Protein AF-A0A6A5HJ31-F1 (afdb_monomer)

Solvent-accessible surface area (backbone atoms only — not comparable to full-atom values): 9145 Å² total; per-residue (Å²): 82,32,76,44,70,88,80,77,81,79,83,75,89,69,89,82,66,96,80,71,85,82,80,77,94,71,79,88,74,80,75,82,66,97,66,81,89,61,63,50,60,35,36,84,52,25,8,40,51,69,77,92,87,81,83,90,82,59,94,88,67,82,64,90,85,68,75,84,78,81,53,60,81,65,69,87,52,69,67,57,50,50,50,40,38,49,33,43,71,75,43,49,56,74,48,63,43,22,51,53,64,69,37,84,44,73,66,35,72,68,55,47,52,38,68,43,40,61,80,90,61,29,61,69,69,50,44,40,67,74,74,73,61,56,85,70,84,111

Nearest PDB structures (foldseek):
  5ujc-assembly1_A  TM=8.466E-01  e=7.171E-15  Caenorhabditis elegans
  3sc0-assembly1_A  TM=8.524E-01  e=9.989E-05  Homo sapiens

Foldseek 3Di:
DDKDDPPDPPPPDDDDDPPPPPPPPDDPPPPPPPQDQGMDDQDLAFGRQDDDDDDDDDPPDDDPPDDDDDDDDLDDDPVLRVVLSCCCRPPCLVVPSRCRSNHPDHDDPLVSNLVSDDVVCNVVSCVCVVVVNCPDDD

Structure (mmCIF, N/CA/C/O backbone):
data_AF-A0A6A5HJ31-F1
#
_entry.id   AF-A0A6A5HJ31-F1
#
loop_
_atom_site.group_PDB
_atom_site.id
_atom_site.type_symbol
_atom_site.label_atom_id
_atom_site.label_alt_id
_atom_site.label_comp_id
_atom_site.label_asym_id
_atom_site.label_entity_id
_atom_site.label_seq_id
_atom_site.pdbx_PDB_ins_code
_atom_site.Cartn_x
_atom_site.Cartn_y
_atom_site.Cartn_z
_atom_site.occupancy
_atom_site.B_iso_or_equiv
_atom_site.auth_seq_id
_atom_site.auth_comp_id
_atom_site.auth_asym_id
_atom_site.auth_atom_id
_atom_site.pdbx_PDB_model_num
ATOM 1 N N . MET A 1 1 ? -3.214 -3.152 12.308 1.00 57.38 1 MET A N 1
ATOM 2 C CA . MET A 1 1 ? -2.700 -2.448 11.119 1.00 57.38 1 MET A CA 1
ATOM 3 C C . MET A 1 1 ? -2.611 -0.976 11.456 1.00 57.38 1 MET A C 1
ATOM 5 O O . MET A 1 1 ? -3.633 -0.408 11.806 1.00 57.38 1 MET A O 1
ATOM 9 N N . GLN A 1 2 ? -1.418 -0.390 11.451 1.00 58.31 2 GLN A N 1
ATOM 10 C CA . GLN A 1 2 ? -1.252 1.018 11.815 1.00 58.31 2 GLN A CA 1
ATOM 11 C C . GLN A 1 2 ? -1.500 1.895 10.588 1.00 58.31 2 GLN A C 1
ATOM 13 O O . GLN A 1 2 ? -1.008 1.573 9.508 1.00 58.31 2 GLN A O 1
ATOM 18 N N . PHE A 1 3 ? -2.252 2.981 10.761 1.00 61.56 3 PHE A N 1
ATOM 19 C CA . PHE A 1 3 ? -2.519 3.977 9.727 1.00 61.56 3 PHE A CA 1
ATOM 20 C C . PHE A 1 3 ? -1.764 5.260 10.067 1.00 61.56 3 PHE A C 1
ATOM 22 O O . PHE A 1 3 ? -1.890 5.772 11.177 1.00 61.56 3 PHE A O 1
ATOM 29 N N 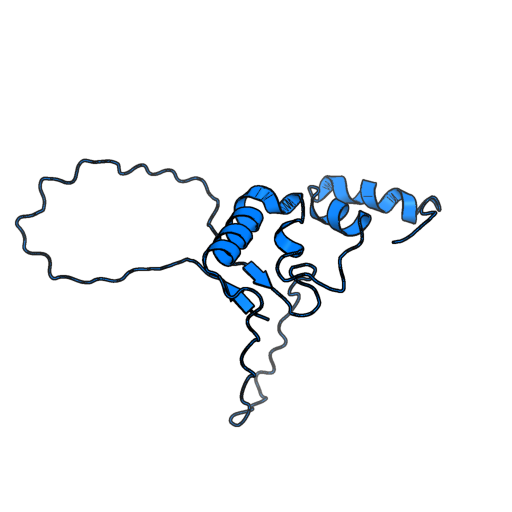. PHE A 1 4 ? -1.015 5.797 9.108 1.00 59.22 4 PHE A N 1
ATOM 30 C CA . PHE A 1 4 ? -0.330 7.077 9.240 1.00 59.22 4 PHE A CA 1
ATOM 31 C C . PHE A 1 4 ? -0.934 8.080 8.273 1.00 59.22 4 PHE A C 1
ATOM 33 O O . PHE A 1 4 ? -1.018 7.811 7.077 1.00 59.22 4 PHE A O 1
ATOM 40 N N . ASN A 1 5 ? -1.329 9.247 8.772 1.00 49.66 5 ASN A N 1
ATOM 41 C CA . ASN A 1 5 ? -1.793 10.351 7.945 1.00 49.66 5 ASN A CA 1
ATOM 42 C C . ASN A 1 5 ? -1.213 11.655 8.501 1.00 49.66 5 ASN A C 1
ATOM 44 O O . ASN A 1 5 ? -1.524 12.032 9.626 1.00 49.66 5 ASN A O 1
ATOM 48 N N . LEU A 1 6 ? -0.364 12.333 7.724 1.00 42.31 6 LEU A N 1
ATOM 49 C CA . LEU A 1 6 ? 0.221 13.632 8.087 1.00 42.31 6 LEU A CA 1
ATOM 50 C C . LEU A 1 6 ? -0.602 14.816 7.552 1.00 42.31 6 LEU A C 1
ATOM 52 O O . LEU A 1 6 ? -0.077 15.910 7.363 1.00 42.31 6 LEU A O 1
ATOM 56 N N . CYS A 1 7 ? -1.902 14.639 7.300 1.00 36.09 7 CYS A N 1
ATOM 57 C CA . CYS A 1 7 ? -2.778 15.762 6.972 1.00 36.09 7 CYS A CA 1
ATOM 58 C C . CYS A 1 7 ? -3.236 16.477 8.254 1.00 36.09 7 CYS A C 1
ATOM 60 O O . CYS A 1 7 ? -4.385 16.374 8.679 1.00 36.09 7 CYS A O 1
ATOM 62 N N . SER A 1 8 ? -2.325 17.208 8.894 1.00 35.34 8 SER A N 1
ATOM 63 C CA . SER A 1 8 ? -2.661 18.139 9.968 1.00 35.34 8 SER A CA 1
ATOM 64 C C . SER A 1 8 ? -3.349 19.377 9.378 1.00 35.34 8 SER A C 1
ATOM 66 O O . SER A 1 8 ? -2.711 20.335 8.947 1.00 35.34 8 SER A O 1
ATOM 68 N N . ARG A 1 9 ? -4.688 19.392 9.383 1.00 39.03 9 ARG A N 1
ATOM 69 C CA . ARG A 1 9 ? -5.439 20.657 9.402 1.00 39.03 9 ARG A CA 1
ATOM 70 C C . ARG A 1 9 ? -5.283 21.259 10.797 1.00 39.03 9 ARG A C 1
ATOM 72 O O . ARG A 1 9 ? -6.044 20.928 11.700 1.00 39.03 9 ARG A O 1
ATOM 79 N N . SER A 1 10 ? -4.303 22.135 10.990 1.00 31.42 10 SER A N 1
ATOM 80 C CA . SER A 1 10 ? -4.245 22.987 12.178 1.00 31.42 10 SER A CA 1
ATOM 81 C C . SER A 1 10 ? -5.312 24.083 12.068 1.00 31.42 10 SER A C 1
ATOM 83 O O . SER A 1 10 ? -5.084 25.177 11.562 1.00 31.42 10 SER A O 1
ATOM 85 N N . SER A 1 11 ? -6.524 23.785 12.533 1.00 38.88 11 SER A N 1
ATOM 86 C CA . SER A 1 11 ? -7.549 24.793 12.809 1.00 38.88 11 SER A CA 1
ATOM 87 C C . SER A 1 11 ? -7.193 25.526 14.103 1.00 38.88 11 SER A C 1
ATOM 89 O O . SER A 1 11 ? -7.640 25.151 15.184 1.00 38.88 11 SER A O 1
ATOM 91 N N . PHE A 1 12 ? -6.363 26.564 13.996 1.00 31.22 12 PHE A N 1
ATOM 92 C CA . PHE A 1 12 ? -6.183 27.544 15.063 1.00 31.22 12 PHE A CA 1
ATOM 93 C C . PHE A 1 12 ? -6.987 28.797 14.696 1.00 31.22 12 PHE A C 1
ATOM 95 O O . PHE A 1 12 ? -6.495 29.707 14.032 1.00 31.22 12 PHE A O 1
ATOM 102 N N . GLN A 1 13 ? -8.265 28.813 15.077 1.00 37.34 13 GLN A N 1
ATOM 103 C CA . GLN A 1 13 ? -9.137 29.972 14.909 1.00 37.34 13 GLN A CA 1
ATOM 104 C C . GLN A 1 13 ? -8.744 31.020 15.968 1.00 37.34 13 GLN A C 1
ATOM 106 O O . GLN A 1 13 ? -9.082 30.876 17.139 1.00 37.34 13 GLN A O 1
ATOM 111 N N . LYS A 1 14 ? -7.998 32.064 15.582 1.00 37.00 14 LYS A N 1
ATOM 112 C CA . LYS A 1 14 ? -7.935 33.320 16.354 1.00 37.00 14 LYS A CA 1
ATOM 113 C C . LYS A 1 14 ? -8.842 34.356 15.684 1.00 37.00 14 LYS A C 1
ATOM 115 O O . LYS A 1 14 ? -8.917 34.362 14.455 1.00 37.00 14 LYS A O 1
ATOM 120 N N . PRO A 1 15 ? -9.531 35.211 16.459 1.00 33.91 15 PRO A N 1
ATOM 121 C CA . PRO A 1 15 ? -10.413 36.231 15.905 1.00 33.91 15 PRO A CA 1
ATOM 122 C C . PRO A 1 15 ? -9.593 37.253 15.109 1.00 33.91 15 PRO A C 1
ATOM 124 O O . PRO A 1 15 ? -8.628 37.818 15.620 1.00 33.91 15 PRO A O 1
ATOM 127 N N . VAL A 1 16 ? -9.964 37.450 13.843 1.00 42.91 16 VAL A N 1
ATOM 128 C CA . VAL A 1 16 ? -9.347 38.421 12.932 1.00 42.91 16 VAL A CA 1
ATOM 129 C C . VAL A 1 16 ? -9.987 39.782 13.184 1.00 42.91 16 VAL A C 1
ATOM 131 O O . VAL A 1 16 ? -11.190 39.941 12.992 1.00 42.91 16 VAL A O 1
ATOM 134 N N . THR A 1 17 ? -9.195 40.762 13.613 1.00 41.78 17 THR A N 1
ATOM 135 C CA . THR A 1 17 ? -9.577 42.176 13.596 1.00 41.78 17 THR A CA 1
ATOM 136 C C . THR A 1 17 ? -9.164 42.807 12.263 1.00 41.78 17 THR A C 1
ATOM 138 O O . THR A 1 17 ? -8.151 42.463 11.660 1.00 41.78 17 THR A O 1
ATOM 141 N N . GLU A 1 18 ? -9.990 43.733 11.784 1.00 43.06 18 GLU A N 1
ATOM 142 C CA . GLU A 1 18 ? -10.078 44.244 10.405 1.00 43.06 18 GLU A CA 1
ATOM 143 C C . GLU A 1 18 ? -8.873 45.082 9.909 1.00 43.06 18 GLU A C 1
ATOM 145 O O . GLU A 1 18 ? -8.964 45.774 8.901 1.00 43.06 18 GLU A O 1
ATOM 150 N N . ARG A 1 19 ? -7.718 45.049 10.590 1.00 43.16 19 ARG A N 1
ATOM 151 C CA . ARG A 1 19 ? -6.561 45.918 10.277 1.00 43.16 19 ARG A CA 1
ATOM 152 C C . ARG A 1 19 ? -5.310 45.199 9.762 1.00 43.16 19 ARG A C 1
ATOM 154 O O . ARG A 1 19 ? -4.334 45.867 9.442 1.00 43.16 19 ARG A O 1
ATOM 161 N N . ASP A 1 20 ? -5.359 43.881 9.571 1.00 36.25 20 ASP A N 1
ATOM 162 C CA . ASP A 1 20 ? -4.212 43.092 9.078 1.00 36.25 20 ASP A CA 1
ATOM 163 C C . ASP A 1 20 ? -4.251 42.795 7.560 1.00 36.25 20 ASP A C 1
ATOM 165 O O . ASP A 1 20 ? -3.435 42.036 7.032 1.00 36.25 20 ASP A O 1
ATOM 169 N N . ALA A 1 21 ? -5.177 43.414 6.821 1.00 42.16 21 ALA A N 1
ATOM 170 C CA . ALA A 1 21 ? -5.466 43.094 5.419 1.00 42.16 21 ALA A CA 1
ATOM 171 C C . ALA A 1 21 ? -4.405 43.547 4.385 1.00 42.16 21 ALA A C 1
ATOM 173 O O . ALA A 1 21 ? -4.560 43.255 3.200 1.00 42.16 21 ALA A O 1
ATOM 174 N N . ILE A 1 22 ? -3.325 44.240 4.775 1.00 41.41 22 ILE A N 1
ATOM 175 C CA . ILE A 1 22 ? -2.450 44.940 3.804 1.00 41.41 22 ILE A CA 1
ATOM 176 C C . ILE A 1 22 ? -1.046 44.320 3.628 1.00 41.41 22 ILE A C 1
ATOM 178 O O . ILE A 1 22 ? -0.337 44.679 2.691 1.00 41.41 22 ILE A O 1
ATOM 182 N N . SER A 1 23 ? -0.637 43.308 4.404 1.00 35.81 23 SER A N 1
ATOM 183 C CA . SER A 1 23 ? 0.744 42.780 4.318 1.00 35.81 23 SER A CA 1
ATOM 184 C C . SER A 1 23 ? 0.856 41.259 4.190 1.00 35.81 23 SER A C 1
ATOM 186 O O . SER A 1 23 ? 1.578 40.607 4.940 1.00 35.81 23 SER A O 1
ATOM 188 N N . ARG A 1 24 ? 0.166 40.654 3.212 1.00 35.03 24 ARG A N 1
ATOM 189 C CA . ARG A 1 24 ? 0.470 39.278 2.756 1.00 35.03 24 ARG A CA 1
ATOM 190 C C . ARG A 1 24 ? 0.413 39.116 1.234 1.00 35.03 24 ARG A C 1
ATOM 192 O O . ARG A 1 24 ? -0.090 38.127 0.716 1.00 35.03 24 ARG A O 1
ATOM 199 N N . LYS A 1 25 ? 1.028 40.040 0.491 1.00 36.34 25 LYS A N 1
ATOM 200 C CA . LYS A 1 25 ? 1.623 39.700 -0.815 1.00 36.34 25 LYS A CA 1
ATOM 201 C C . LYS A 1 25 ? 2.960 39.001 -0.569 1.00 36.34 25 LYS A C 1
ATOM 203 O O . LYS A 1 25 ? 3.997 39.640 -0.663 1.00 36.34 25 LYS A O 1
ATOM 208 N N . LYS A 1 26 ? 2.956 37.714 -0.220 1.00 33.12 26 LYS A N 1
ATOM 209 C CA . LYS A 1 26 ? 4.157 36.864 -0.277 1.00 33.12 26 LYS A CA 1
ATOM 210 C C . LYS A 1 26 ? 3.725 35.419 -0.536 1.00 33.12 26 LYS A C 1
ATOM 212 O O . LYS A 1 26 ? 3.271 34.727 0.363 1.00 33.12 26 LYS A O 1
ATOM 217 N N . TYR A 1 27 ? 3.873 35.020 -1.799 1.00 31.59 27 TYR A N 1
ATOM 218 C CA . TYR A 1 27 ? 3.911 33.637 -2.280 1.00 31.59 27 TYR A CA 1
ATOM 219 C C . TYR A 1 27 ? 2.628 32.811 -2.111 1.00 31.59 27 TYR A C 1
ATOM 221 O O . TYR A 1 27 ? 2.612 31.775 -1.456 1.00 31.59 27 TYR A O 1
ATOM 229 N N . PHE A 1 28 ? 1.573 33.193 -2.834 1.00 33.91 28 PHE A N 1
ATOM 230 C CA . PHE A 1 28 ? 0.605 32.208 -3.323 1.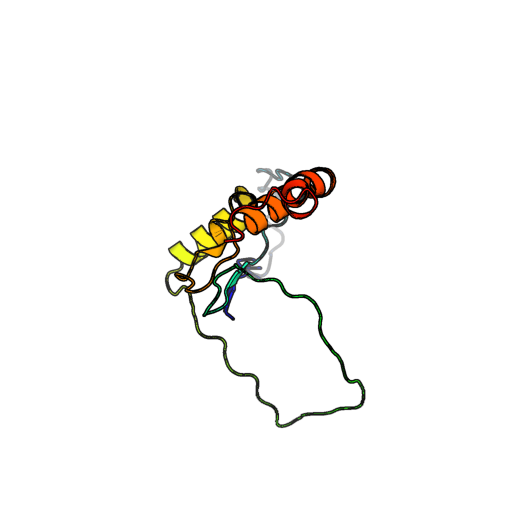00 33.91 28 PHE A CA 1
ATOM 231 C C . PHE A 1 28 ? 1.248 31.471 -4.508 1.00 33.91 28 PHE A C 1
ATOM 233 O O . PHE A 1 28 ? 0.918 31.702 -5.669 1.00 33.91 28 PHE A O 1
ATOM 240 N N . PHE A 1 29 ? 2.257 30.643 -4.221 1.00 30.64 29 PHE A N 1
ATOM 241 C CA . PHE A 1 29 ? 2.735 29.655 -5.179 1.00 30.64 29 PHE A CA 1
ATOM 242 C C . PHE A 1 29 ? 1.643 28.588 -5.247 1.00 30.64 29 PHE A C 1
ATOM 244 O O . PHE A 1 29 ? 1.623 27.626 -4.482 1.00 30.64 29 PHE A O 1
ATOM 251 N N . LEU A 1 30 ? 0.681 28.815 -6.138 1.00 33.69 30 LEU A N 1
ATOM 252 C CA . LEU A 1 30 ? -0.276 27.821 -6.593 1.00 33.69 30 LEU A CA 1
ATOM 253 C C . LEU A 1 30 ? 0.499 26.775 -7.404 1.00 33.69 30 LEU A C 1
ATOM 255 O O . LEU A 1 30 ? 0.380 26.689 -8.622 1.00 33.69 30 LEU A O 1
ATOM 259 N N . LEU A 1 31 ? 1.348 25.997 -6.731 1.00 38.09 31 LEU A N 1
ATOM 260 C CA . LEU A 1 31 ? 1.964 24.821 -7.317 1.00 38.09 31 LEU A CA 1
ATOM 261 C C . LEU A 1 31 ? 0.939 23.689 -7.225 1.00 38.09 31 LEU A C 1
ATOM 263 O O . LEU A 1 31 ? 0.985 22.806 -6.373 1.00 38.09 31 LEU A O 1
ATOM 267 N N . PHE A 1 32 ? -0.047 23.783 -8.109 1.00 39.03 32 PHE A N 1
ATOM 268 C CA . PHE A 1 32 ? -1.060 22.779 -8.393 1.00 39.03 32 PHE A CA 1
ATOM 269 C C . PHE A 1 32 ? -0.402 21.590 -9.121 1.00 39.03 32 PHE A C 1
ATOM 271 O O . PHE A 1 32 ? -0.750 21.269 -10.252 1.00 39.03 32 PHE A O 1
ATOM 278 N N . PHE A 1 33 ? 0.593 20.938 -8.507 1.00 45.94 33 PHE A N 1
ATOM 279 C CA . PHE A 1 33 ? 1.006 19.604 -8.941 1.00 45.94 33 PHE A CA 1
ATOM 280 C C . PHE A 1 33 ? 0.056 18.598 -8.293 1.00 45.94 33 PHE A C 1
ATOM 282 O O . PHE A 1 33 ? -0.011 18.463 -7.074 1.00 45.94 33 PHE A O 1
ATOM 289 N N . LEU A 1 34 ? -0.712 17.919 -9.143 1.00 52.88 34 LEU A N 1
ATOM 290 C CA . LEU A 1 34 ? -1.791 16.967 -8.861 1.00 52.88 34 LEU A CA 1
ATOM 291 C C . LEU A 1 34 ? -1.331 15.677 -8.148 1.00 52.88 34 LEU A C 1
ATOM 293 O O . LEU A 1 34 ? -1.714 14.576 -8.539 1.00 52.88 34 LEU A O 1
ATOM 297 N N . ARG A 1 35 ? -0.509 15.759 -7.098 1.00 62.84 35 ARG A N 1
ATOM 298 C CA . ARG A 1 35 ? -0.179 14.596 -6.270 1.00 62.84 35 ARG A CA 1
ATOM 299 C C . ARG A 1 35 ? -0.347 14.941 -4.802 1.00 62.84 35 ARG A C 1
ATOM 301 O O . ARG A 1 35 ? 0.499 15.584 -4.192 1.00 62.84 35 ARG A O 1
ATOM 308 N N . LYS A 1 36 ? -1.491 14.530 -4.249 1.00 84.00 36 LYS A N 1
ATOM 309 C CA . LYS A 1 36 ? -1.751 14.634 -2.813 1.00 84.00 36 LYS A CA 1
ATOM 310 C C . LYS A 1 36 ? -0.757 13.747 -2.072 1.00 84.00 36 LYS A C 1
ATOM 312 O O . LYS A 1 36 ? -0.555 12.601 -2.464 1.00 84.00 36 LYS A O 1
ATOM 317 N N . PHE A 1 37 ? -0.186 14.279 -0.999 1.00 89.12 37 PHE A N 1
ATOM 318 C CA . PHE A 1 37 ? 0.555 13.481 -0.035 1.00 89.12 37 PHE A CA 1
ATOM 319 C C . PHE A 1 37 ? -0.450 12.624 0.740 1.00 89.12 37 PHE A C 1
ATOM 321 O O . PHE A 1 37 ? -1.306 13.159 1.447 1.00 89.12 37 PHE A O 1
ATOM 328 N N . ILE A 1 38 ? -0.406 11.309 0.538 1.00 93.44 38 ILE A N 1
ATOM 329 C CA . ILE A 1 38 ? -1.368 10.363 1.108 1.00 93.44 38 ILE A CA 1
ATOM 330 C C . ILE A 1 38 ? -0.753 9.551 2.244 1.00 93.44 38 ILE A C 1
ATOM 332 O O . ILE A 1 38 ? 0.464 9.373 2.333 1.00 93.44 38 ILE A O 1
ATOM 336 N N . GLY A 1 39 ? -1.633 9.065 3.117 1.00 93.25 39 GLY A N 1
ATOM 337 C CA . GLY A 1 39 ? -1.264 8.192 4.217 1.00 93.25 39 GLY A CA 1
ATOM 338 C C . GLY A 1 39 ? -0.816 6.805 3.763 1.00 93.25 39 GLY A C 1
ATOM 339 O O . GLY A 1 39 ? -1.196 6.328 2.693 1.00 93.25 39 GLY A O 1
ATOM 340 N N . LEU A 1 40 ? -0.036 6.150 4.616 1.00 93.81 40 LEU A N 1
ATOM 341 C CA . LEU A 1 40 ? 0.438 4.779 4.448 1.00 93.81 40 LEU A CA 1
ATOM 342 C C . LEU A 1 40 ? -0.096 3.935 5.596 1.00 93.81 40 LEU A C 1
ATOM 344 O O . LEU A 1 40 ? -0.270 4.416 6.715 1.00 93.81 40 LEU A O 1
ATOM 348 N N . SER A 1 41 ? -0.356 2.664 5.326 1.00 95.06 41 SER A N 1
ATOM 349 C CA . SER A 1 41 ? -0.760 1.727 6.359 1.00 95.06 41 SER A CA 1
ATOM 35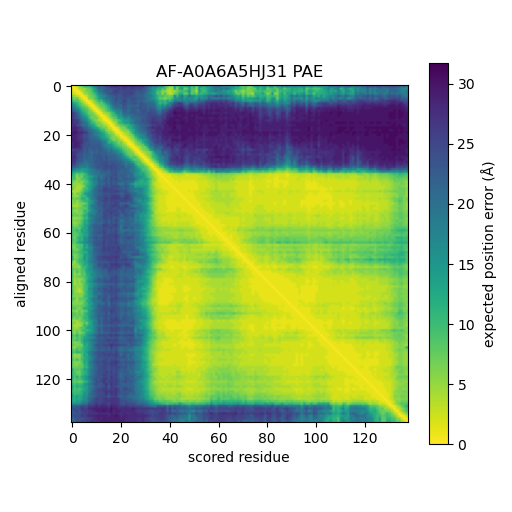0 C C . SER A 1 41 ? 0.134 0.494 6.356 1.00 95.06 41 SER A C 1
ATOM 352 O O . SER A 1 41 ? 0.439 -0.042 5.293 1.00 95.06 41 SER A O 1
ATOM 354 N N . LEU A 1 42 ? 0.546 0.053 7.544 1.00 94.62 42 LEU A N 1
ATOM 355 C CA . LEU A 1 42 ? 1.473 -1.063 7.727 1.00 94.62 42 LEU A CA 1
ATOM 356 C C . LEU A 1 42 ? 0.797 -2.213 8.487 1.00 94.62 42 LEU A C 1
ATOM 358 O O . LEU A 1 42 ? 0.057 -2.017 9.460 1.00 94.62 42 LEU A O 1
ATOM 362 N N . HIS A 1 43 ? 1.050 -3.435 8.031 1.00 94.12 43 HIS A N 1
ATOM 363 C CA . HIS A 1 43 ? 0.592 -4.674 8.642 1.00 94.12 43 HIS A CA 1
ATOM 364 C C . HIS A 1 43 ? 1.697 -5.269 9.528 1.00 94.12 43 HIS A C 1
ATOM 366 O O . HIS A 1 43 ? 2.838 -5.343 9.084 1.00 94.12 43 HIS A O 1
ATOM 372 N N . PRO A 1 44 ? 1.396 -5.771 10.739 1.00 91.81 44 PRO A N 1
ATOM 373 C CA . PRO A 1 44 ? 2.423 -6.271 11.664 1.00 91.81 44 PRO A CA 1
ATOM 374 C C . PRO A 1 44 ? 3.230 -7.469 11.132 1.00 91.81 44 PRO A C 1
ATOM 376 O O . PRO A 1 44 ? 4.343 -7.697 11.578 1.00 91.81 44 PRO A O 1
ATOM 379 N N . VAL A 1 45 ? 2.672 -8.238 10.192 1.00 93.94 45 VAL A N 1
ATOM 380 C CA . VAL A 1 45 ? 3.346 -9.395 9.563 1.00 93.94 45 VAL A CA 1
ATOM 381 C C . VAL A 1 45 ? 3.955 -9.046 8.201 1.00 93.94 45 VAL A C 1
ATOM 383 O O . VAL A 1 45 ? 5.006 -9.566 7.839 1.00 93.94 45 VAL A O 1
ATOM 386 N N . TYR A 1 46 ? 3.288 -8.176 7.437 1.00 95.00 46 TYR A N 1
ATOM 387 C CA . TYR A 1 46 ? 3.587 -7.960 6.016 1.00 95.00 46 TYR A CA 1
ATOM 388 C C . TYR A 1 46 ? 4.196 -6.585 5.738 1.00 95.00 46 TYR A C 1
ATOM 390 O O . TYR A 1 46 ? 4.569 -6.313 4.604 1.00 95.00 46 TYR A O 1
ATOM 398 N N . GLY A 1 47 ? 4.291 -5.690 6.727 1.00 95.25 47 GLY A N 1
ATOM 399 C CA . GLY A 1 47 ? 4.707 -4.311 6.477 1.00 95.25 47 GLY A CA 1
ATOM 400 C C . GLY A 1 47 ? 3.741 -3.689 5.473 1.00 95.25 47 GLY A C 1
ATOM 401 O O . GLY A 1 47 ? 2.534 -3.746 5.687 1.00 95.25 47 GLY A O 1
ATOM 402 N N . GLY A 1 48 ? 4.235 -3.167 4.352 1.00 95.38 48 GLY A N 1
ATOM 403 C CA . GLY A 1 48 ? 3.421 -2.704 3.219 1.00 95.38 48 GLY A CA 1
ATOM 404 C C . GLY A 1 48 ? 3.216 -3.735 2.098 1.00 95.38 48 GLY A C 1
ATOM 405 O O . GLY A 1 48 ? 2.713 -3.380 1.029 1.00 95.38 48 GLY A O 1
ATOM 406 N N . HIS A 1 49 ? 3.603 -5.001 2.285 1.00 97.00 49 HIS A N 1
ATOM 407 C CA . HIS A 1 49 ? 3.416 -6.100 1.318 1.00 97.00 49 HIS A CA 1
ATOM 408 C C . HIS A 1 49 ? 1.994 -6.675 1.361 1.00 97.00 49 HIS A C 1
ATOM 410 O O 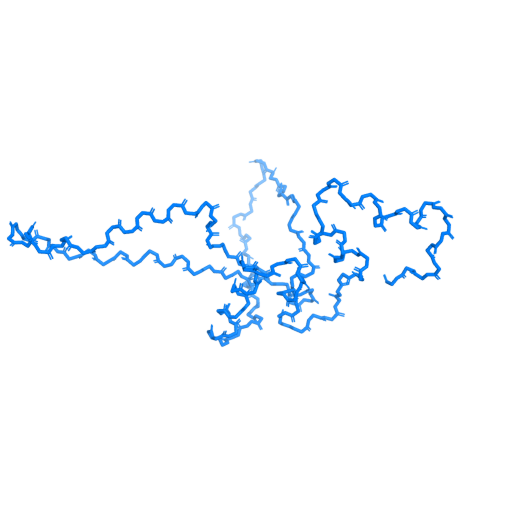. HIS A 1 49 ? 1.777 -7.869 1.547 1.00 97.00 49 HIS A O 1
ATOM 416 N N . PHE A 1 50 ? 0.999 -5.805 1.218 1.00 96.00 50 PHE A N 1
ATOM 417 C CA . PHE A 1 50 ? -0.410 -6.172 1.106 1.00 96.00 50 PHE A CA 1
ATOM 418 C C . PHE A 1 50 ? -1.200 -5.032 0.451 1.00 96.00 50 PHE A C 1
ATOM 420 O O . PHE A 1 50 ? -0.673 -3.947 0.193 1.00 96.00 50 PHE A O 1
ATOM 427 N N . ALA A 1 51 ? -2.472 -5.281 0.158 1.00 94.75 51 ALA A N 1
ATOM 428 C CA . ALA A 1 51 ? -3.398 -4.257 -0.302 1.00 94.75 51 ALA A CA 1
ATOM 429 C C . ALA A 1 51 ? -4.800 -4.549 0.229 1.00 94.75 51 ALA A C 1
ATOM 431 O O . ALA A 1 51 ? -5.226 -5.705 0.266 1.00 94.75 51 ALA A O 1
ATOM 432 N N . PHE A 1 52 ? -5.533 -3.496 0.582 1.00 94.06 52 PHE A N 1
ATOM 433 C CA . PHE A 1 52 ? -6.971 -3.603 0.790 1.00 94.06 52 PHE A CA 1
ATOM 434 C C . PHE A 1 52 ? -7.675 -3.928 -0.523 1.00 94.06 52 PHE A C 1
ATOM 436 O O . PHE A 1 52 ? -7.274 -3.447 -1.584 1.00 94.06 52 PHE A O 1
ATOM 443 N N . ARG A 1 53 ? -8.721 -4.751 -0.445 1.00 95.00 53 ARG A N 1
ATOM 444 C CA . ARG A 1 53 ? -9.469 -5.210 -1.622 1.00 95.00 53 ARG A CA 1
ATOM 445 C C . ARG A 1 53 ? -10.925 -4.793 -1.569 1.00 95.00 53 ARG A C 1
ATOM 447 O O . ARG A 1 53 ? -11.382 -4.107 -2.475 1.00 95.00 53 ARG A O 1
ATOM 454 N N . SER A 1 54 ? -11.613 -5.167 -0.496 1.00 95.19 54 SER A N 1
ATOM 455 C CA . SER A 1 54 ? -13.060 -5.013 -0.400 1.00 95.19 54 SER A CA 1
ATOM 456 C C . SER A 1 54 ? -13.484 -4.782 1.043 1.00 95.19 54 SER A C 1
ATOM 458 O O . SER A 1 54 ? -12.803 -5.212 1.974 1.00 95.19 54 SER A O 1
ATOM 460 N N . VAL A 1 55 ? -14.642 -4.148 1.207 1.00 96.50 55 VAL A N 1
ATOM 461 C CA . VAL A 1 55 ? -15.391 -4.097 2.464 1.00 96.50 55 VAL A CA 1
ATOM 462 C C . VAL A 1 55 ? -16.726 -4.783 2.207 1.00 96.50 55 VAL A C 1
ATOM 464 O O . VAL A 1 55 ? -17.372 -4.510 1.196 1.00 96.50 55 VAL A O 1
ATOM 467 N N . LEU A 1 56 ? -17.121 -5.686 3.100 1.00 96.94 56 LEU A N 1
ATOM 468 C CA . LEU A 1 56 ? -18.415 -6.358 3.040 1.00 96.94 56 LEU A CA 1
ATOM 469 C C . LEU A 1 56 ? -19.339 -5.698 4.055 1.00 96.94 56 LEU A C 1
ATOM 471 O O . LEU A 1 56 ? -19.027 -5.656 5.243 1.00 96.94 56 LEU A O 1
ATOM 475 N N . ILE A 1 57 ? -20.457 -5.160 3.576 1.00 97.25 57 ILE A N 1
ATOM 476 C CA . ILE A 1 57 ? -21.431 -4.456 4.409 1.00 97.25 57 ILE A CA 1
ATOM 477 C C . ILE A 1 57 ? -22.711 -5.281 4.432 1.00 97.25 57 ILE A C 1
ATOM 479 O O . ILE A 1 57 ? -23.235 -5.645 3.382 1.00 97.25 57 ILE A O 1
ATOM 483 N N . PHE A 1 58 ? -23.216 -5.547 5.634 1.00 97.69 58 PHE A N 1
ATOM 484 C CA . PHE A 1 58 ? -24.449 -6.291 5.869 1.00 97.69 58 PHE A CA 1
ATOM 485 C C . PHE A 1 58 ? -25.499 -5.331 6.449 1.00 97.69 58 PHE A C 1
ATOM 487 O O . PHE A 1 58 ? -25.527 -5.143 7.664 1.00 97.69 58 PHE A O 1
ATOM 494 N N . PRO A 1 59 ? -26.362 -4.706 5.620 1.00 97.75 59 PRO A N 1
ATOM 495 C CA . PRO A 1 59 ? -27.213 -3.589 6.054 1.00 97.75 59 PRO A CA 1
ATOM 496 C C . PRO A 1 59 ? -28.158 -3.923 7.214 1.00 97.75 59 PRO A C 1
ATOM 498 O O . PRO A 1 59 ? -28.526 -3.050 7.995 1.00 97.75 59 PRO A O 1
ATOM 501 N N . ASN A 1 60 ? -28.536 -5.198 7.329 1.00 98.06 60 ASN A N 1
ATOM 502 C CA . ASN A 1 60 ? -29.506 -5.678 8.309 1.00 98.06 60 ASN A CA 1
ATOM 503 C C . ASN A 1 60 ? -28.854 -6.315 9.547 1.00 98.06 60 ASN A C 1
ATOM 505 O O . ASN A 1 60 ? -29.565 -6.738 10.454 1.00 98.06 60 ASN A O 1
ATOM 509 N N . VAL A 1 61 ? -27.521 -6.403 9.602 1.00 97.75 61 VAL A N 1
ATOM 510 C CA . VAL A 1 61 ? -26.795 -6.973 10.743 1.00 97.75 61 VAL A CA 1
ATOM 511 C C . VAL A 1 61 ? -26.321 -5.837 11.639 1.00 97.75 61 VAL A C 1
ATOM 513 O O . VAL A 1 61 ? -25.632 -4.924 11.189 1.00 97.75 61 VAL A O 1
ATOM 516 N N . ARG A 1 62 ? -26.679 -5.897 12.924 1.00 97.06 62 ARG A N 1
ATOM 517 C CA . ARG A 1 62 ? -26.225 -4.943 13.942 1.00 97.06 62 ARG A CA 1
ATOM 518 C C . ARG A 1 62 ? -25.391 -5.665 14.988 1.00 97.06 62 ARG A C 1
ATOM 520 O O . ARG A 1 62 ? -25.796 -6.712 15.477 1.00 97.06 62 ARG A O 1
ATOM 527 N N . ILE A 1 63 ? -24.258 -5.073 15.341 1.00 95.75 63 ILE A N 1
ATOM 528 C CA . ILE A 1 63 ? -23.308 -5.599 16.328 1.00 95.75 63 ILE A CA 1
ATOM 529 C C . ILE A 1 63 ? -22.967 -4.508 17.359 1.00 95.75 63 ILE A C 1
ATOM 531 O O . ILE A 1 63 ? -21.838 -4.033 17.401 1.00 95.75 63 ILE A O 1
ATOM 535 N N . PRO A 1 64 ? -23.947 -4.047 18.162 1.00 95.75 64 PRO A N 1
ATOM 536 C CA . PRO A 1 64 ? -23.771 -2.880 19.034 1.00 95.75 64 PRO A CA 1
ATOM 537 C C . PRO A 1 64 ? -22.726 -3.086 20.139 1.00 95.75 64 PRO A C 1
ATOM 539 O O . PRO A 1 64 ? -22.134 -2.116 20.594 1.00 95.75 64 PRO A O 1
ATOM 542 N N . GLU A 1 65 ? -22.485 -4.331 20.551 1.00 96.38 65 GLU A N 1
ATOM 543 C CA . GLU A 1 65 ? -21.495 -4.682 21.580 1.00 96.38 65 GLU A CA 1
ATOM 544 C C . GLU A 1 65 ? -20.118 -5.044 20.998 1.00 96.38 65 GLU A C 1
ATOM 546 O O . GLU A 1 65 ? -19.199 -5.393 21.737 1.00 96.38 65 GLU A O 1
ATOM 551 N N . PHE A 1 66 ? -19.948 -4.990 19.672 1.00 95.75 66 PHE A N 1
ATOM 552 C CA . PHE A 1 66 ? -18.656 -5.278 19.058 1.00 95.75 66 PHE A CA 1
ATOM 553 C C . PHE A 1 66 ? -17.683 -4.114 19.261 1.00 95.75 66 PHE A C 1
ATOM 555 O O . PHE A 1 66 ? -17.939 -2.988 18.836 1.00 95.75 66 PHE A O 1
ATOM 562 N N . CYS A 1 67 ? -16.529 -4.419 19.848 1.00 94.62 67 CYS A N 1
ATOM 563 C CA . CYS A 1 67 ? -15.434 -3.477 20.039 1.00 94.62 67 CYS A CA 1
ATOM 564 C C . CYS A 1 67 ? -14.266 -3.839 19.116 1.00 94.62 67 CYS A C 1
ATOM 566 O O . CYS A 1 67 ? -13.693 -4.926 19.230 1.00 94.62 67 CYS A O 1
ATOM 568 N N . GLU A 1 68 ? -13.875 -2.925 18.224 1.00 92.00 68 GLU A N 1
ATOM 569 C CA . GLU A 1 68 ? -12.684 -3.115 17.392 1.00 92.00 68 GLU A CA 1
ATOM 570 C C . GLU A 1 68 ? -11.405 -3.126 18.236 1.00 92.00 68 GLU A C 1
ATOM 572 O O . GLU A 1 68 ? -11.206 -2.315 19.142 1.00 92.00 68 GLU A O 1
ATOM 577 N N . SER A 1 69 ? -10.488 -4.032 17.897 1.00 90.75 69 SER A N 1
ATOM 578 C CA . SER A 1 69 ? -9.165 -4.068 18.511 1.00 90.75 69 SER A CA 1
ATOM 579 C C . SER A 1 69 ? -8.320 -2.873 18.070 1.00 90.75 69 SER A C 1
ATOM 581 O O . SER A 1 69 ? -8.212 -2.595 16.872 1.00 90.75 69 SER A O 1
ATOM 583 N N . VAL A 1 70 ? -7.621 -2.242 19.015 1.00 89.94 70 VAL A N 1
ATOM 584 C CA . VAL A 1 70 ? -6.667 -1.172 18.702 1.00 89.94 70 VAL A CA 1
ATOM 585 C C . VAL A 1 70 ? -5.512 -1.735 17.864 1.00 89.94 70 VAL A C 1
ATOM 587 O O . VAL A 1 70 ? -4.915 -2.756 18.225 1.00 89.94 70 VAL A O 1
ATOM 590 N N . PRO A 1 71 ? -5.154 -1.095 16.739 1.00 87.75 71 PRO A N 1
ATOM 591 C CA . PRO A 1 71 ? -4.043 -1.560 15.932 1.00 87.75 71 PRO A CA 1
ATOM 592 C C . PRO A 1 71 ? -2.702 -1.395 16.655 1.00 87.75 71 PRO A C 1
ATOM 594 O O . PRO A 1 71 ? -2.380 -0.323 17.159 1.00 87.75 71 PRO A O 1
ATOM 597 N N . ARG A 1 72 ? -1.874 -2.447 16.627 1.00 83.31 72 ARG A N 1
ATOM 598 C CA . ARG A 1 72 ? -0.497 -2.399 17.140 1.00 83.31 72 ARG A CA 1
ATOM 599 C C . ARG A 1 72 ? 0.337 -1.339 16.392 1.00 83.31 72 ARG A C 1
ATOM 601 O O . ARG A 1 72 ? 0.339 -1.383 15.155 1.00 83.31 72 ARG A O 1
ATOM 608 N N . PRO A 1 73 ? 1.073 -0.461 17.100 1.00 87.94 73 PRO A N 1
ATOM 609 C CA . PRO A 1 73 ? 2.052 0.417 16.478 1.00 87.94 73 PRO A CA 1
ATOM 610 C C . PRO A 1 73 ? 3.248 -0.397 15.966 1.00 87.94 73 PRO A C 1
ATOM 612 O O . PRO A 1 73 ? 3.806 -1.231 16.673 1.00 87.94 73 PRO A O 1
ATOM 615 N N . ILE A 1 74 ? 3.590 -0.180 14.705 1.00 91.75 74 ILE A N 1
ATOM 616 C CA . ILE A 1 74 ? 4.698 -0.774 13.959 1.00 91.75 74 ILE A CA 1
ATOM 617 C C . ILE A 1 74 ? 5.886 0.186 13.922 1.00 91.75 74 ILE A C 1
ATOM 619 O O . ILE A 1 74 ? 7.013 -0.260 14.097 1.00 91.75 74 ILE A O 1
ATOM 623 N N . LEU A 1 75 ? 5.638 1.484 13.715 1.00 93.06 75 LEU A N 1
ATOM 624 C CA . LEU A 1 75 ? 6.653 2.533 13.842 1.00 93.06 75 LEU A CA 1
ATOM 625 C C . LEU A 1 75 ? 6.277 3.425 15.025 1.00 93.06 75 LEU A C 1
ATOM 627 O O . LEU A 1 75 ? 5.135 3.898 15.101 1.00 93.06 75 LEU A O 1
ATOM 631 N N . THR A 1 76 ? 7.222 3.610 15.944 1.00 91.12 76 THR A N 1
ATOM 632 C CA . THR A 1 76 ? 7.063 4.446 17.143 1.00 91.12 76 THR A CA 1
ATOM 633 C C . THR A 1 76 ? 7.697 5.817 16.966 1.00 91.12 76 THR A C 1
ATOM 635 O O . THR A 1 76 ? 7.125 6.802 17.427 1.00 91.12 76 THR A O 1
ATOM 638 N N . GLU A 1 77 ? 8.818 5.894 16.245 1.00 93.00 77 GLU A N 1
ATOM 639 C CA . GLU A 1 77 ? 9.564 7.136 16.065 1.00 93.00 77 GLU A CA 1
ATOM 640 C C . GLU A 1 77 ? 8.956 8.008 14.949 1.00 93.00 77 GLU A C 1
ATOM 642 O O . GLU A 1 77 ? 8.722 7.518 13.836 1.00 93.00 77 GLU A O 1
ATOM 647 N N . PRO A 1 78 ? 8.708 9.309 15.195 1.00 92.00 78 PRO A N 1
ATOM 648 C CA . PRO A 1 78 ? 8.172 10.230 14.188 1.00 92.00 78 PRO A CA 1
ATOM 649 C C . PRO A 1 78 ? 9.012 10.304 12.906 1.00 92.00 78 PRO A C 1
ATOM 651 O O . PRO A 1 78 ? 8.476 10.454 11.805 1.00 92.00 78 PRO A O 1
ATOM 654 N N . GLU A 1 79 ? 10.329 10.182 13.036 1.00 94.62 79 GLU A N 1
ATOM 655 C CA . GLU A 1 79 ? 11.298 10.211 11.947 1.00 94.62 79 GLU A CA 1
ATOM 656 C C . GLU A 1 79 ? 11.116 9.019 11.007 1.00 94.62 79 GLU A C 1
ATOM 658 O O . GLU A 1 79 ? 11.125 9.206 9.787 1.00 94.62 79 GLU A O 1
ATOM 663 N N . ASP A 1 80 ? 10.865 7.829 11.558 1.00 93.00 80 ASP A N 1
ATOM 664 C CA . ASP A 1 80 ? 10.591 6.616 10.786 1.00 93.00 80 ASP A CA 1
ATOM 665 C C . ASP A 1 80 ? 9.247 6.717 10.067 1.00 93.00 80 ASP A C 1
ATOM 667 O O . ASP A 1 80 ? 9.127 6.337 8.900 1.00 93.00 80 ASP A O 1
ATOM 671 N N . VAL A 1 81 ? 8.234 7.283 10.731 1.00 93.88 81 VAL A N 1
ATOM 672 C CA . VAL A 1 81 ? 6.920 7.541 10.125 1.00 93.88 81 VAL A CA 1
ATOM 673 C C . VAL A 1 81 ? 7.051 8.488 8.937 1.00 93.88 81 VAL A C 1
ATOM 675 O O . VAL A 1 81 ? 6.512 8.221 7.859 1.00 93.88 81 VAL A O 1
ATOM 678 N N . ARG A 1 82 ? 7.785 9.589 9.113 1.00 93.25 82 ARG A N 1
ATOM 679 C CA . ARG A 1 82 ? 8.042 10.560 8.049 1.00 93.25 82 ARG A CA 1
ATOM 680 C C . ARG A 1 82 ? 8.813 9.914 6.898 1.00 93.25 82 ARG A C 1
ATOM 682 O O . ARG A 1 82 ? 8.389 10.055 5.753 1.00 93.25 82 ARG A O 1
ATOM 689 N N . ALA A 1 83 ? 9.873 9.158 7.185 1.00 95.88 83 ALA A N 1
ATOM 690 C CA . ALA A 1 83 ? 10.655 8.453 6.171 1.00 95.88 83 ALA A CA 1
ATOM 691 C C . ALA A 1 83 ? 9.806 7.436 5.386 1.00 95.88 83 ALA A C 1
ATOM 693 O O . ALA A 1 83 ? 9.897 7.370 4.159 1.00 95.88 83 ALA A O 1
ATOM 694 N N . ALA A 1 84 ? 8.932 6.685 6.064 1.00 95.00 84 ALA A N 1
ATOM 695 C CA . ALA A 1 84 ? 8.019 5.741 5.423 1.00 95.00 84 ALA A CA 1
ATOM 696 C C . ALA A 1 84 ? 7.039 6.445 4.477 1.00 95.00 84 ALA A C 1
ATOM 698 O O . ALA A 1 84 ? 6.818 5.997 3.348 1.00 95.00 84 ALA A O 1
ATOM 699 N N . LEU A 1 85 ? 6.476 7.572 4.918 1.00 95.31 85 LEU A N 1
ATOM 700 C CA . LEU A 1 85 ? 5.538 8.360 4.125 1.00 95.31 85 LEU A CA 1
ATOM 701 C C . LEU A 1 85 ? 6.214 9.050 2.935 1.00 95.31 85 LEU A C 1
ATOM 703 O O . LEU A 1 85 ? 5.640 9.058 1.846 1.00 95.31 85 LEU A O 1
ATOM 707 N N . GLU A 1 86 ? 7.421 9.589 3.102 1.00 95.31 86 GLU A N 1
ATOM 708 C CA . GLU A 1 86 ? 8.218 10.153 2.005 1.00 95.31 86 GLU A CA 1
ATOM 709 C C . GLU A 1 86 ? 8.549 9.073 0.971 1.00 95.31 86 GLU A C 1
ATOM 711 O O . GLU A 1 86 ? 8.269 9.252 -0.217 1.00 95.31 86 GLU A O 1
ATOM 716 N N . LYS A 1 87 ? 9.041 7.907 1.415 1.00 95.88 87 LYS A N 1
ATOM 717 C CA . LYS A 1 87 ? 9.366 6.793 0.517 1.00 95.88 87 LYS A CA 1
ATOM 718 C C . LYS A 1 87 ? 8.134 6.282 -0.226 1.00 95.88 87 LYS A C 1
ATOM 720 O O . LYS A 1 87 ? 8.206 5.996 -1.418 1.00 95.88 87 LYS A O 1
ATOM 725 N N . PHE A 1 88 ? 6.978 6.230 0.432 1.00 95.44 88 PHE A N 1
ATOM 726 C CA . PHE A 1 88 ? 5.722 5.877 -0.225 1.00 95.44 88 PHE A CA 1
ATOM 727 C 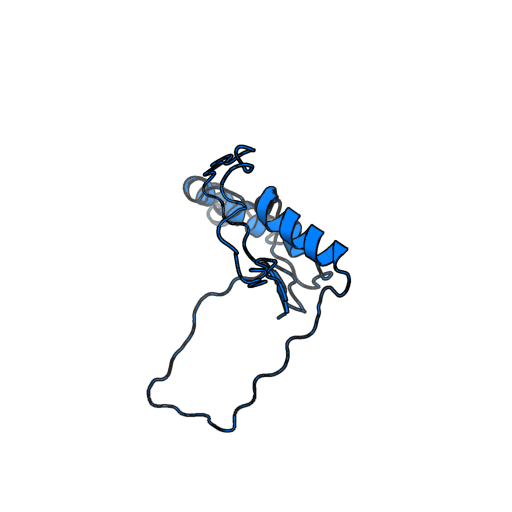C . PHE A 1 88 ? 5.293 6.925 -1.261 1.00 95.44 88 PHE A C 1
ATOM 729 O O . PHE A 1 88 ? 4.996 6.588 -2.403 1.00 95.44 88 PHE A O 1
ATOM 736 N N . ASN A 1 89 ? 5.290 8.210 -0.919 1.00 94.31 89 ASN A N 1
ATOM 737 C CA . ASN A 1 89 ? 4.755 9.237 -1.816 1.00 94.31 89 ASN A CA 1
ATOM 738 C C . ASN A 1 89 ? 5.702 9.596 -2.977 1.00 94.31 89 ASN A C 1
ATOM 740 O O . ASN A 1 89 ? 5.236 9.979 -4.058 1.00 94.31 89 ASN A O 1
ATOM 744 N N . TYR A 1 90 ? 7.016 9.467 -2.786 1.00 94.44 90 TYR A N 1
ATOM 745 C CA . TYR A 1 90 ? 8.019 9.859 -3.778 1.00 94.44 90 TYR A CA 1
ATOM 746 C C . TYR A 1 90 ? 8.667 8.674 -4.500 1.00 94.44 90 TYR A C 1
ATOM 748 O O . TYR A 1 90 ? 9.027 8.820 -5.669 1.00 94.44 90 TYR A O 1
ATOM 756 N N . ASN A 1 91 ? 8.735 7.495 -3.871 1.00 94.62 91 ASN A N 1
ATOM 757 C CA . ASN A 1 91 ? 9.515 6.357 -4.364 1.00 94.62 91 ASN A CA 1
ATOM 758 C C . ASN A 1 91 ? 8.746 5.021 -4.397 1.00 94.62 91 ASN A C 1
ATOM 760 O O . ASN A 1 91 ? 9.372 3.982 -4.549 1.00 94.62 91 ASN A O 1
ATOM 764 N N . TRP A 1 92 ? 7.404 5.002 -4.350 1.00 93.62 92 TRP A N 1
ATOM 765 C CA . TRP A 1 92 ? 6.619 3.750 -4.252 1.00 93.62 92 TRP A CA 1
ATOM 766 C C . TRP A 1 92 ? 6.977 2.635 -5.250 1.00 93.62 92 TRP A C 1
ATOM 768 O O . TRP A 1 92 ? 6.751 1.462 -4.945 1.00 93.62 92 TRP A O 1
ATOM 778 N N . LYS A 1 93 ? 7.497 2.975 -6.438 1.00 93.38 93 LYS A N 1
ATOM 779 C CA . LYS A 1 93 ? 7.881 2.005 -7.475 1.00 93.38 93 LYS A CA 1
ATOM 780 C C . LYS A 1 93 ? 9.026 1.088 -7.046 1.00 93.38 93 LYS A C 1
ATOM 782 O O . LYS A 1 93 ? 9.067 -0.046 -7.506 1.00 93.38 93 LYS A O 1
ATOM 787 N N . ASP A 1 94 ? 9.910 1.549 -6.159 1.00 93.56 94 ASP A N 1
ATOM 788 C CA . ASP A 1 94 ? 11.005 0.731 -5.620 1.00 93.56 94 ASP A CA 1
ATOM 789 C C . ASP A 1 94 ? 10.528 -0.296 -4.577 1.00 93.56 94 ASP A C 1
ATOM 791 O O . ASP A 1 94 ? 11.295 -1.154 -4.155 1.00 93.56 94 ASP A O 1
ATOM 795 N N . SER A 1 95 ? 9.254 -0.220 -4.163 1.00 95.06 95 SER A N 1
ATOM 796 C CA . SER A 1 95 ? 8.633 -1.045 -3.118 1.00 95.06 95 SER A CA 1
ATOM 797 C C . SER A 1 95 ? 9.312 -1.004 -1.741 1.00 95.06 95 SER A C 1
ATOM 799 O O . SER A 1 95 ? 8.840 -1.660 -0.817 1.00 95.06 95 SER A O 1
ATOM 801 N N . GLY A 1 96 ? 10.334 -0.179 -1.527 1.00 94.75 96 GLY A N 1
ATOM 802 C CA . GLY A 1 96 ? 11.093 -0.134 -0.282 1.00 94.75 96 GLY A CA 1
ATOM 803 C C . GLY A 1 96 ? 10.310 0.450 0.894 1.00 94.75 96 GLY A C 1
ATOM 804 O O . GLY A 1 96 ? 10.663 0.202 2.041 1.00 94.75 96 GLY A O 1
ATOM 805 N N . PHE A 1 97 ? 9.220 1.188 0.647 1.00 96.12 97 PHE A N 1
ATOM 806 C CA . PHE A 1 97 ? 8.294 1.601 1.714 1.00 96.12 97 PHE A CA 1
ATOM 807 C C . PHE A 1 97 ? 7.578 0.403 2.370 1.00 96.12 97 PHE A C 1
ATOM 809 O O . PHE A 1 97 ? 7.030 0.528 3.464 1.00 96.12 97 PHE A O 1
ATOM 816 N N . ARG A 1 98 ? 7.552 -0.761 1.707 1.00 96.81 98 ARG A N 1
ATOM 817 C CA . ARG A 1 98 ? 6.871 -1.958 2.206 1.00 96.81 98 ARG A CA 1
ATOM 818 C C . ARG A 1 98 ? 7.651 -2.671 3.306 1.00 96.81 98 ARG A C 1
ATOM 820 O O . ARG A 1 98 ? 7.041 -3.418 4.064 1.00 96.81 98 ARG A O 1
ATOM 827 N N . ASP A 1 99 ? 8.952 -2.414 3.413 1.00 97.06 99 ASP A N 1
ATOM 828 C CA . ASP A 1 99 ? 9.831 -3.071 4.384 1.00 97.06 99 ASP A CA 1
ATOM 829 C C . ASP A 1 99 ? 9.874 -2.369 5.751 1.00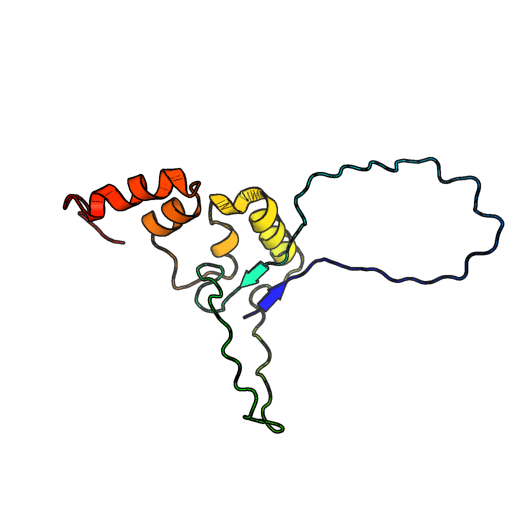 97.06 99 ASP A C 1
ATOM 831 O O . ASP A 1 99 ? 10.461 -2.895 6.698 1.00 97.06 99 ASP A O 1
ATOM 835 N N . PHE A 1 100 ? 9.213 -1.215 5.897 1.00 94.75 100 PHE A N 1
ATOM 836 C CA . PHE A 1 100 ? 9.053 -0.573 7.200 1.00 94.75 100 PHE A CA 1
ATOM 837 C C . PHE A 1 100 ? 8.292 -1.493 8.163 1.00 94.75 100 PHE A C 1
ATOM 839 O O . PHE A 1 100 ? 7.232 -2.032 7.830 1.00 94.75 100 PHE A O 1
ATOM 846 N N . GLY A 1 101 ? 8.845 -1.666 9.367 1.00 92.50 101 GLY A N 1
ATOM 847 C CA . GLY A 1 101 ? 8.350 -2.626 10.355 1.00 92.50 101 GLY A CA 1
ATOM 848 C C . GLY A 1 101 ? 8.950 -4.030 10.251 1.00 92.50 101 GLY A C 1
ATOM 849 O O . GLY A 1 101 ? 8.467 -4.922 10.941 1.00 92.50 101 GLY A O 1
ATOM 850 N N . ASN A 1 102 ? 9.978 -4.232 9.414 1.00 94.19 102 ASN A N 1
ATOM 851 C CA . ASN A 1 102 ? 10.713 -5.494 9.259 1.00 94.19 102 ASN A CA 1
ATOM 852 C C . ASN A 1 102 ? 9.793 -6.708 9.025 1.00 94.19 102 ASN A C 1
ATOM 854 O O . ASN A 1 102 ? 9.747 -7.629 9.844 1.00 94.19 102 ASN A O 1
ATOM 858 N N . PRO A 1 103 ? 9.042 -6.725 7.909 1.00 94.81 103 PRO A N 1
ATOM 859 C CA . PRO A 1 103 ? 8.063 -7.767 7.647 1.00 94.81 103 PRO A CA 1
ATOM 860 C C . PRO A 1 103 ? 8.713 -9.139 7.488 1.00 94.81 103 PRO A C 1
ATOM 862 O O . PRO A 1 103 ? 9.719 -9.287 6.787 1.00 94.81 103 PRO A O 1
ATOM 865 N N . SER A 1 104 ? 8.083 -10.153 8.082 1.00 93.94 104 SER A N 1
ATOM 866 C CA . SER A 1 104 ? 8.516 -11.549 7.971 1.00 93.94 104 SER A CA 1
ATOM 867 C C . SER A 1 104 ? 8.108 -12.188 6.647 1.00 93.94 104 SER A C 1
ATOM 869 O O . SER A 1 104 ? 8.712 -13.169 6.221 1.00 93.94 104 SER A O 1
ATOM 871 N N . ARG A 1 105 ? 7.084 -11.642 5.984 1.00 94.81 105 ARG A N 1
ATOM 872 C CA . ARG A 1 105 ? 6.574 -12.127 4.699 1.00 94.81 105 ARG A CA 1
ATOM 873 C C . ARG A 1 105 ? 6.478 -10.971 3.717 1.00 94.81 105 ARG A C 1
ATOM 875 O O . ARG A 1 105 ? 5.871 -9.945 4.023 1.00 94.81 105 ARG A O 1
ATOM 882 N N . ARG A 1 106 ? 7.071 -11.156 2.541 1.00 96.50 106 ARG A N 1
ATOM 883 C CA . ARG A 1 106 ? 7.206 -10.129 1.505 1.00 96.50 106 ARG A CA 1
ATOM 884 C C . ARG A 1 106 ? 6.579 -10.598 0.201 1.00 96.50 106 ARG A C 1
ATOM 886 O O . ARG A 1 106 ? 6.348 -11.789 0.013 1.00 96.50 106 ARG A O 1
ATOM 893 N N . TYR A 1 107 ? 6.294 -9.651 -0.683 1.00 96.19 107 TYR A N 1
ATOM 894 C CA . TYR A 1 107 ? 6.042 -9.972 -2.082 1.00 96.19 107 TYR A CA 1
ATOM 895 C C . TYR A 1 107 ? 7.309 -10.542 -2.726 1.00 96.19 107 TYR A C 1
ATOM 897 O O . TYR A 1 107 ? 8.416 -10.138 -2.364 1.00 96.19 107 TYR A O 1
ATOM 905 N N . SER A 1 108 ? 7.133 -11.447 -3.689 1.00 94.19 108 SER A N 1
ATOM 906 C CA . SER A 1 108 ? 8.233 -11.938 -4.519 1.00 94.19 108 SER A CA 1
ATOM 907 C C . SER A 1 108 ? 8.827 -10.810 -5.362 1.00 94.19 108 SER A C 1
ATOM 909 O O . SER A 1 108 ? 8.214 -9.745 -5.545 1.00 94.19 108 SER A O 1
ATOM 911 N N . THR A 1 109 ? 10.021 -11.038 -5.903 1.00 93.44 109 THR A N 1
ATOM 912 C CA . THR A 1 109 ? 10.691 -10.055 -6.762 1.00 93.44 109 THR A CA 1
ATOM 913 C C . THR A 1 109 ? 9.846 -9.749 -7.999 1.00 93.44 109 THR A C 1
ATOM 915 O O . THR A 1 109 ? 9.589 -8.579 -8.298 1.00 93.44 109 THR A O 1
ATOM 918 N N . THR A 1 110 ? 9.284 -10.790 -8.624 1.00 93.88 110 THR A N 1
ATOM 919 C CA . THR A 1 110 ? 8.369 -10.680 -9.768 1.00 93.88 11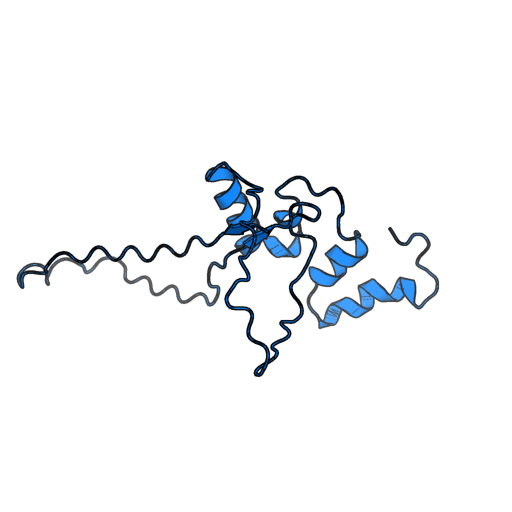0 THR A CA 1
ATOM 920 C C . THR A 1 110 ? 7.124 -9.860 -9.430 1.00 93.88 110 THR A C 1
ATOM 922 O O . THR A 1 110 ? 6.697 -9.012 -10.213 1.00 93.88 110 THR A O 1
ATOM 925 N N . GLN A 1 111 ? 6.531 -10.063 -8.249 1.00 95.25 111 GLN A N 1
ATOM 926 C CA . GLN A 1 111 ? 5.324 -9.338 -7.855 1.00 95.25 111 GLN A CA 1
ATOM 927 C C . GLN A 1 111 ? 5.600 -7.847 -7.593 1.00 95.25 111 GLN A C 1
ATOM 929 O O . GLN A 1 111 ? 4.778 -6.994 -7.946 1.00 95.25 111 GLN A O 1
ATOM 934 N N . MET A 1 112 ? 6.746 -7.508 -6.995 1.00 95.56 112 MET A N 1
ATOM 935 C CA . MET A 1 112 ? 7.153 -6.109 -6.814 1.00 95.56 112 MET A CA 1
ATOM 936 C C . MET A 1 112 ? 7.416 -5.423 -8.156 1.00 95.56 112 MET A C 1
ATOM 938 O O . MET A 1 112 ? 6.937 -4.306 -8.367 1.00 95.56 112 MET A O 1
ATOM 942 N N . GLU A 1 113 ? 8.094 -6.104 -9.081 1.00 95.19 113 GLU A N 1
ATOM 943 C CA . GLU A 1 113 ? 8.322 -5.611 -10.440 1.00 95.19 113 GLU A CA 1
ATOM 944 C C . GLU A 1 113 ? 7.001 -5.376 -11.186 1.00 95.19 113 GLU A C 1
ATOM 946 O O . GLU A 1 113 ? 6.771 -4.293 -11.730 1.00 95.19 113 GLU A O 1
ATOM 951 N N . PHE A 1 114 ? 6.087 -6.348 -11.135 1.00 95.50 114 PHE A N 1
ATOM 952 C CA . PHE A 1 114 ? 4.760 -6.251 -11.737 1.00 95.50 114 PHE A CA 1
ATOM 953 C C . PHE A 1 114 ? 4.002 -5.005 -11.255 1.00 95.50 114 PHE A C 1
ATOM 955 O O . PHE A 1 114 ? 3.455 -4.251 -12.061 1.00 95.50 114 PHE A O 1
ATOM 962 N N . PHE A 1 115 ? 3.973 -4.742 -9.943 1.00 95.62 115 PHE A N 1
ATOM 963 C CA . PHE A 1 115 ? 3.264 -3.573 -9.413 1.00 95.62 115 PHE A CA 1
ATOM 964 C C . PHE A 1 115 ? 3.997 -2.249 -9.640 1.00 95.62 115 PHE A C 1
ATOM 966 O O . PHE A 1 11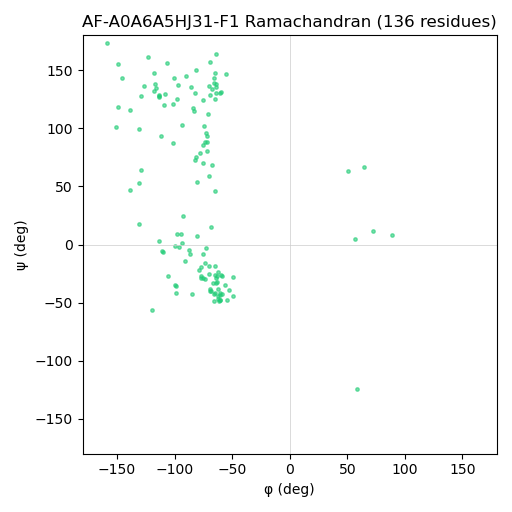5 ? 3.323 -1.224 -9.769 1.00 95.62 115 PHE A O 1
ATOM 973 N N . GLY A 1 116 ? 5.332 -2.258 -9.709 1.00 94.00 116 GLY A N 1
ATOM 974 C CA . GLY A 1 116 ? 6.151 -1.075 -9.990 1.00 94.00 116 GLY A CA 1
ATOM 975 C C . GLY A 1 116 ? 6.036 -0.575 -11.436 1.00 94.00 116 GLY A C 1
ATOM 976 O O . GLY A 1 116 ? 6.205 0.624 -11.688 1.00 94.00 116 GLY A O 1
ATOM 977 N N . ARG A 1 117 ? 5.694 -1.465 -12.379 1.00 95.25 117 ARG A N 1
ATOM 978 C CA . ARG A 1 117 ? 5.505 -1.129 -13.797 1.00 95.25 117 ARG A CA 1
ATOM 979 C C . ARG A 1 117 ? 4.125 -0.516 -14.106 1.00 95.25 117 ARG A C 1
ATOM 981 O O . ARG A 1 117 ? 3.123 -0.842 -13.445 1.00 95.25 117 ARG A O 1
ATOM 988 N N . PRO A 1 118 ? 4.036 0.357 -15.134 1.00 94.81 118 PRO A N 1
ATOM 989 C CA . PRO A 1 118 ? 2.765 0.777 -15.725 1.00 94.81 118 PRO A CA 1
ATOM 990 C C . PRO A 1 118 ? 1.938 -0.426 -16.181 1.00 94.81 118 PRO A C 1
ATOM 992 O O . PRO A 1 118 ? 2.494 -1.413 -16.649 1.00 94.81 118 PRO A O 1
ATOM 995 N N . VAL A 1 119 ? 0.606 -0.335 -16.091 1.00 95.44 119 VAL A N 1
ATOM 996 C CA . VAL A 1 119 ? -0.315 -1.457 -16.376 1.00 95.44 119 VAL A CA 1
ATOM 997 C C . VAL A 1 119 ? -0.064 -2.100 -17.746 1.00 95.44 119 VAL A C 1
ATOM 999 O O . VAL A 1 119 ? -0.092 -3.323 -17.845 1.00 95.44 119 VAL A O 1
ATOM 1002 N N . ALA A 1 120 ? 0.232 -1.296 -18.771 1.00 96.56 120 ALA A N 1
ATOM 1003 C CA . ALA A 1 120 ? 0.489 -1.769 -20.132 1.00 96.56 120 ALA A CA 1
ATOM 1004 C C . ALA A 1 120 ? 1.725 -2.683 -20.252 1.00 96.56 120 ALA A C 1
ATOM 1006 O O . ALA A 1 120 ? 1.760 -3.548 -21.117 1.00 96.56 120 ALA A O 1
ATOM 1007 N N . GLU A 1 121 ? 2.713 -2.534 -19.368 1.00 95.06 121 GLU A N 1
ATOM 1008 C CA . GLU A 1 121 ? 3.988 -3.269 -19.412 1.00 95.06 121 GLU A CA 1
ATOM 1009 C C . GLU A 1 121 ? 3.994 -4.512 -18.510 1.00 95.06 121 GLU A C 1
ATOM 1011 O O . GLU A 1 121 ? 4.988 -5.234 -18.430 1.00 95.06 121 GLU A O 1
ATOM 1016 N N . ARG A 1 122 ? 2.899 -4.757 -17.781 1.00 95.38 122 ARG A N 1
ATOM 1017 C CA . ARG A 1 122 ? 2.841 -5.796 -16.746 1.00 95.38 122 ARG A CA 1
ATOM 1018 C C . ARG A 1 122 ? 2.783 -7.214 -17.295 1.00 95.38 122 ARG A C 1
ATOM 1020 O O . ARG A 1 122 ? 3.272 -8.129 -16.641 1.00 95.38 122 ARG A O 1
ATOM 1027 N N . TRP A 1 123 ? 2.205 -7.402 -18.478 1.00 94.31 123 TRP A N 1
ATOM 1028 C CA . TRP A 1 123 ? 2.105 -8.725 -19.099 1.00 94.31 123 TRP A CA 1
ATOM 1029 C C . TRP A 1 123 ? 3.471 -9.315 -19.442 1.00 94.31 123 TRP A C 1
ATOM 1031 O O . TRP A 1 123 ? 3.666 -10.516 -19.282 1.00 94.31 123 TRP A O 1
ATOM 1041 N N . GLU A 1 124 ? 4.442 -8.473 -19.799 1.00 93.00 124 GLU A N 1
ATOM 1042 C CA . GLU A 1 124 ? 5.813 -8.914 -20.075 1.00 93.00 124 GLU A CA 1
ATOM 1043 C C . GLU A 1 124 ? 6.492 -9.531 -18.850 1.00 93.00 124 GLU A C 1
ATOM 1045 O O . GLU A 1 124 ? 7.265 -10.473 -18.984 1.00 93.00 124 GLU A O 1
ATOM 1050 N N . VAL A 1 125 ? 6.155 -9.055 -17.647 1.00 93.19 125 VAL A N 1
ATOM 1051 C CA . VAL A 1 125 ? 6.673 -9.611 -16.386 1.00 93.19 125 VAL A CA 1
ATOM 1052 C C . VAL A 1 125 ? 6.158 -11.034 -16.158 1.00 93.19 125 VAL A C 1
ATOM 1054 O O . VAL A 1 125 ? 6.863 -11.867 -15.599 1.00 93.19 125 VAL A O 1
ATOM 1057 N N . LEU A 1 126 ? 4.933 -11.328 -16.603 1.00 92.12 126 LEU A N 1
ATOM 1058 C CA . LEU A 1 126 ? 4.292 -12.632 -16.414 1.00 92.12 126 LEU A CA 1
ATOM 1059 C C . LEU A 1 126 ? 4.557 -13.611 -17.563 1.00 92.12 126 LEU A C 1
ATOM 1061 O O . LEU A 1 126 ? 4.314 -14.806 -17.404 1.00 92.12 126 LEU A O 1
ATOM 1065 N N . ARG A 1 127 ? 5.068 -13.137 -18.705 1.00 91.12 127 ARG A N 1
ATOM 1066 C CA . ARG A 1 127 ? 5.359 -13.961 -19.887 1.00 91.12 127 ARG A CA 1
ATOM 1067 C C . ARG A 1 127 ? 6.178 -15.227 -19.557 1.00 91.12 127 ARG A C 1
ATOM 1069 O O . ARG A 1 127 ? 5.758 -16.305 -19.979 1.00 91.12 127 ARG A O 1
ATOM 1076 N N . PRO A 1 128 ? 7.245 -15.181 -18.725 1.00 90.12 128 PRO A N 1
ATOM 1077 C CA . PRO A 1 128 ? 8.002 -16.384 -18.366 1.00 90.12 128 PRO A CA 1
ATOM 1078 C C . PRO A 1 128 ? 7.175 -17.473 -17.666 1.00 90.12 128 PRO A C 1
ATOM 1080 O O . PRO A 1 128 ? 7.536 -18.645 -17.737 1.00 90.12 128 PRO A O 1
ATOM 1083 N N . TRP A 1 129 ? 6.083 -17.114 -16.983 1.00 88.25 129 TRP A N 1
ATOM 1084 C CA . TRP A 1 129 ? 5.218 -18.071 -16.282 1.00 88.25 129 TRP A CA 1
ATOM 1085 C C . TRP A 1 129 ? 4.309 -18.839 -17.244 1.00 88.25 129 TRP A C 1
ATOM 1087 O O . TRP A 1 129 ? 3.929 -19.969 -16.952 1.00 88.25 129 TRP A O 1
ATOM 1097 N N . ILE A 1 130 ? 3.979 -18.240 -18.389 1.00 86.50 130 ILE A N 1
ATOM 1098 C CA . ILE A 1 130 ? 3.139 -18.849 -19.427 1.00 86.50 130 ILE A CA 1
ATOM 1099 C C . ILE A 1 130 ? 3.997 -19.722 -20.346 1.00 86.50 130 ILE A C 1
ATOM 1101 O O . ILE A 1 130 ? 3.627 -20.853 -20.650 1.00 86.50 130 ILE A O 1
ATOM 1105 N N . ASP A 1 131 ? 5.180 -19.232 -20.716 1.00 85.94 131 ASP A N 1
ATOM 1106 C CA . ASP A 1 131 ? 6.065 -19.888 -21.685 1.00 85.94 131 ASP A CA 1
ATOM 1107 C C . ASP A 1 131 ? 6.905 -21.033 -21.070 1.00 85.94 131 ASP A C 1
ATOM 1109 O O . ASP A 1 131 ? 7.806 -21.572 -21.711 1.00 85.94 131 ASP A O 1
ATOM 1113 N N . GLY A 1 132 ? 6.650 -21.405 -19.807 1.00 71.81 132 GLY A N 1
ATOM 1114 C CA . GLY A 1 132 ? 7.380 -22.462 -19.090 1.00 71.81 132 GLY A CA 1
ATOM 1115 C C . GLY A 1 132 ? 8.812 -22.084 -18.675 1.00 71.81 132 GLY A C 1
ATOM 1116 O O . GLY A 1 132 ? 9.593 -22.944 -18.269 1.00 71.81 132 GLY A O 1
ATOM 1117 N N . GLY A 1 133 ? 9.171 -20.801 -18.771 1.00 63.53 133 GLY A N 1
ATOM 1118 C CA . GLY A 1 133 ? 10.495 -20.262 -18.443 1.00 63.53 133 GLY A CA 1
ATOM 1119 C C . GLY A 1 133 ? 10.699 -19.892 -16.970 1.00 63.53 133 GLY A C 1
ATOM 1120 O O . GLY A 1 133 ? 11.824 -19.580 -16.575 1.00 63.53 133 GLY A O 1
ATOM 1121 N N . ALA A 1 134 ? 9.650 -19.921 -16.145 1.00 63.72 134 ALA A N 1
ATOM 1122 C CA . ALA A 1 134 ? 9.721 -19.623 -14.716 1.00 63.72 134 ALA A CA 1
ATOM 1123 C C . ALA A 1 134 ? 10.425 -20.756 -13.954 1.00 63.72 134 ALA A C 1
ATOM 1125 O O . ALA A 1 134 ? 9.792 -21.631 -13.372 1.00 63.72 134 ALA A O 1
ATOM 1126 N N . LYS A 1 135 ? 11.760 -20.764 -13.991 1.00 56.50 135 LYS A N 1
ATOM 1127 C CA . LYS A 1 135 ? 12.562 -21.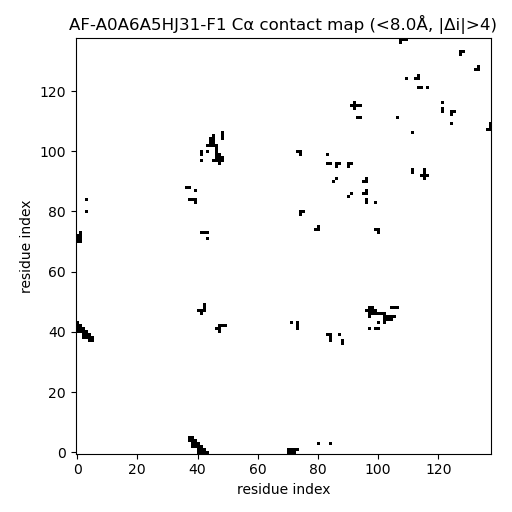821 -13.360 1.00 56.50 135 LYS A CA 1
ATOM 1128 C C . LYS A 1 135 ? 12.604 -21.734 -11.838 1.00 56.50 135 LYS A C 1
ATOM 1130 O O . LYS A 1 135 ? 12.957 -22.724 -11.217 1.00 56.50 135 LYS A O 1
ATOM 1135 N N . ASN A 1 136 ? 12.217 -20.603 -11.251 1.00 56.12 136 ASN A N 1
ATOM 1136 C CA . ASN A 1 136 ? 12.019 -20.438 -9.816 1.00 56.12 136 ASN A CA 1
ATOM 1137 C C . ASN A 1 136 ? 10.917 -19.395 -9.615 1.00 56.12 136 ASN A C 1
ATOM 1139 O O . ASN A 1 136 ? 11.059 -18.269 -10.083 1.00 56.12 136 ASN A O 1
ATOM 1143 N N . ILE A 1 137 ? 9.813 -19.794 -8.988 1.00 57.03 137 ILE A N 1
ATOM 1144 C CA . ILE A 1 137 ? 8.807 -18.869 -8.466 1.00 57.03 137 ILE A CA 1
ATOM 1145 C C . ILE A 1 137 ? 9.211 -18.646 -7.009 1.00 57.03 137 ILE A C 1
ATOM 1147 O O . ILE A 1 137 ? 9.059 -19.557 -6.196 1.00 57.03 137 ILE A O 1
ATOM 1151 N N . ASP A 1 138 ? 9.824 -17.500 -6.724 1.00 59.34 138 ASP A N 1
ATOM 1152 C CA . ASP A 1 138 ? 10.170 -17.050 -5.369 1.00 59.34 138 ASP A CA 1
ATOM 1153 C C . ASP A 1 138 ? 8.946 -16.812 -4.470 1.00 59.34 138 ASP A C 1
ATOM 1155 O O . ASP A 1 138 ? 7.891 -16.352 -4.973 1.00 59.34 138 ASP A O 1
#

Mean predicted aligned error: 11.73 Å

Secondary structure (DSSP, 8-state):
-EEE---------PPPPTT-TTS--S-------S-----EEEBTTTBTS---------TT---TT--PPPPPPS--SHHHHHHHHHHHHHHGGG-GGGGTT--SS---HHHHHHHHS-GGGHHHHHHHHHTT--S---

InterPro domains:
  IPR032037 Methylmalonic aciduria and homocystinuria type C family [PF16690] (35-126)
  IPR032037 Methylmalonic aciduria and homocystinuria type C family [PTHR31457] (35-134)

Radius of gyration: 22.0 Å; Cα contacts (8 Å, |Δi|>4): 113; chains: 1; bounding box: 42×68×43 Å

Organism: Caenorhabditis remanei (NCBI:txid31234)

Sequence (138 aa):
MQFFNLCSRSSFQKPVTERDAISRKKYFFLLFFLRKFIGLSLHPVYGGHFAFRSVLIFPNVRIPEFCESVPRPILTEPEDVRAALEKFNYNWKDSGFRDFGNPSRRYSTTQMEFFGRPVAERWEVLRPWIDGGAKNID

pLDDT: mean 78.95, std 23.63, range [30.64, 98.06]